Protein AF-A0A2R6C196-F1 (afdb_monomer_lite)

InterPro domains:
  IPR016193 Cytidine deaminase-like [SSF53927] (17-78)

Secondary structure (DSSP, 8-state):
----PPPPSEEEEEEEEEETTEEEEEEEEEE--EEEEEEEEEEETTEEEEEEEEEEEE-SS-HHHHHHHHHHHTTS--

pLDDT: mean 90.18, std 12.13, range [38.25, 98.0]

Sequence (78 aa):
MLFNVPEPTAALGAIEFRIDGGTTRKVDYVAVEEPLEVRVVHFDSGRLVTSKVAVTMRTPGDDFELAVGFLHSEGVIR

Structure (mmCIF, N/CA/C/O backbone):
data_AF-A0A2R6C196-F1
#
_entry.id   AF-A0A2R6C196-F1
#
loop_
_atom_site.group_PDB
_atom_site.id
_atom_site.type_symbol
_atom_site.label_atom_id
_atom_site.label_alt_id
_atom_site.label_comp_id
_atom_site.label_asym_id
_atom_site.label_entity_id
_atom_site.label_seq_id
_atom_site.pdbx_PDB_ins_code
_atom_site.Cartn_x
_atom_site.Cartn_y
_atom_site.Cartn_z
_atom_site.occupancy
_atom_site.B_iso_or_equiv
_atom_site.auth_seq_id
_atom_site.auth_comp_id
_atom_site.auth_asym_id
_atom_site.auth_atom_id
_atom_site.pdbx_PDB_model_num
ATOM 1 N N . MET A 1 1 ? -1.392 27.623 -0.720 1.00 38.25 1 MET A N 1
ATOM 2 C CA . MET A 1 1 ? -1.890 26.494 -1.528 1.00 38.25 1 MET A CA 1
ATOM 3 C C . MET A 1 1 ? -0.669 25.859 -2.160 1.00 38.25 1 MET A C 1
ATOM 5 O O . MET A 1 1 ? -0.121 26.426 -3.093 1.00 38.25 1 MET A O 1
ATOM 9 N N . LEU A 1 2 ? -0.137 24.805 -1.541 1.00 44.91 2 LEU A N 1
ATOM 10 C CA . LEU A 1 2 ? 0.980 24.061 -2.116 1.00 44.91 2 LEU A CA 1
ATOM 11 C C . LEU A 1 2 ? 0.398 23.225 -3.254 1.00 44.91 2 LEU A C 1
ATOM 13 O O . LEU A 1 2 ? -0.541 22.464 -3.033 1.00 44.91 2 LEU A O 1
ATOM 17 N N . PHE A 1 3 ? 0.887 23.441 -4.470 1.00 48.78 3 PHE A N 1
ATOM 18 C CA . PHE A 1 3 ? 0.563 22.589 -5.603 1.00 48.78 3 PHE A CA 1
ATOM 19 C C . PHE A 1 3 ? 1.067 21.183 -5.270 1.00 48.78 3 PHE A C 1
ATOM 21 O O . PHE A 1 3 ? 2.267 20.995 -5.079 1.00 48.78 3 PHE A O 1
ATOM 28 N N . ASN A 1 4 ? 0.152 20.223 -5.145 1.00 51.62 4 ASN A N 1
ATOM 29 C CA . ASN A 1 4 ? 0.506 18.814 -5.083 1.00 51.62 4 ASN A CA 1
ATOM 30 C C . ASN A 1 4 ? 1.097 18.452 -6.449 1.00 51.62 4 ASN A C 1
ATOM 32 O O . ASN A 1 4 ? 0.360 18.344 -7.429 1.00 51.62 4 ASN A O 1
ATOM 36 N N . VAL A 1 5 ? 2.424 18.388 -6.548 1.00 58.59 5 VAL A N 1
ATOM 37 C CA . VAL A 1 5 ? 3.077 17.878 -7.754 1.00 58.59 5 VAL A CA 1
ATOM 38 C C . VAL A 1 5 ? 2.782 16.377 -7.784 1.00 58.59 5 VAL A C 1
ATOM 40 O O . VAL A 1 5 ? 3.099 15.712 -6.800 1.00 58.59 5 VAL A O 1
ATOM 43 N N . PRO A 1 6 ? 2.141 15.842 -8.837 1.00 67.12 6 PRO A N 1
ATOM 44 C CA . PRO A 1 6 ? 1.857 14.415 -8.911 1.00 67.12 6 PRO A CA 1
ATOM 45 C C . PRO A 1 6 ? 3.167 13.626 -8.885 1.00 67.12 6 PRO A C 1
ATOM 47 O O . PRO A 1 6 ? 4.124 13.977 -9.581 1.00 67.12 6 PRO A O 1
ATOM 50 N N . GLU A 1 7 ? 3.209 12.576 -8.067 1.00 78.06 7 GLU A N 1
ATOM 51 C CA . GLU A 1 7 ? 4.363 11.686 -7.997 1.00 78.06 7 GLU A CA 1
ATOM 52 C C . GLU A 1 7 ? 4.539 10.925 -9.325 1.00 78.06 7 GLU A C 1
ATOM 54 O O . GLU A 1 7 ? 3.555 10.618 -10.008 1.00 78.06 7 GLU A O 1
ATOM 59 N N . PRO A 1 8 ? 5.785 10.655 -9.750 1.00 82.25 8 PRO A N 1
ATOM 60 C CA . PRO A 1 8 ? 6.045 9.991 -11.018 1.00 82.25 8 PRO A CA 1
ATOM 61 C C . PRO A 1 8 ? 5.542 8.543 -10.990 1.00 82.25 8 PRO A C 1
ATOM 63 O O . PRO A 1 8 ? 6.003 7.727 -10.200 1.00 82.25 8 PRO A O 1
ATOM 66 N N . THR A 1 9 ? 4.642 8.198 -11.910 1.00 87.19 9 THR A N 1
ATOM 67 C CA . THR A 1 9 ? 4.099 6.834 -12.047 1.00 87.19 9 THR A CA 1
ATOM 68 C C . THR A 1 9 ? 4.971 5.916 -12.904 1.00 87.19 9 THR A C 1
ATOM 70 O O . THR A 1 9 ? 4.800 4.698 -12.888 1.00 87.19 9 THR A O 1
ATOM 73 N N . ALA A 1 10 ? 5.926 6.481 -13.647 1.00 88.44 10 ALA A N 1
ATOM 74 C CA . ALA A 1 10 ? 6.886 5.750 -14.461 1.00 88.44 10 ALA A CA 1
ATOM 75 C C . ALA A 1 10 ? 8.257 6.445 -14.467 1.00 88.44 10 ALA A C 1
ATOM 77 O O . ALA A 1 10 ? 8.351 7.672 -14.429 1.00 88.44 10 ALA A O 1
ATOM 78 N N . ALA A 1 11 ? 9.321 5.651 -14.560 1.00 87.06 11 ALA A N 1
ATOM 79 C CA . ALA A 1 11 ? 10.707 6.094 -14.618 1.00 87.06 11 ALA A CA 1
ATOM 80 C C . ALA A 1 11 ? 11.394 5.569 -15.886 1.00 87.06 11 ALA A C 1
ATOM 82 O O . ALA A 1 11 ? 11.053 4.506 -16.404 1.00 87.06 11 ALA A O 1
ATOM 83 N N . LEU A 1 12 ? 12.383 6.312 -16.392 1.00 87.06 12 LEU A N 1
ATOM 84 C CA . LEU A 1 12 ? 13.205 5.856 -17.514 1.00 87.06 12 LEU A CA 1
ATOM 85 C C . LEU A 1 12 ? 14.122 4.715 -17.057 1.00 87.06 12 LEU A C 1
ATOM 87 O O . LEU A 1 12 ? 15.045 4.921 -16.269 1.00 87.06 12 LEU A O 1
ATOM 91 N N . GLY A 1 13 ? 13.880 3.523 -17.589 1.00 85.25 13 GLY A N 1
ATOM 92 C CA . GLY A 1 13 ? 14.731 2.352 -17.454 1.00 85.25 13 GLY A CA 1
ATOM 93 C C . GLY A 1 13 ? 15.599 2.154 -18.693 1.00 85.25 13 GLY A C 1
ATOM 94 O O . GLY A 1 13 ? 15.204 2.457 -19.818 1.00 85.25 13 GLY A O 1
ATOM 95 N N . ALA A 1 14 ? 16.802 1.619 -18.504 1.00 86.81 14 ALA A N 1
ATOM 96 C CA . ALA A 1 14 ? 17.605 1.118 -19.610 1.00 86.81 14 ALA A CA 1
ATOM 97 C C . ALA A 1 14 ? 17.487 -0.403 -19.672 1.00 86.81 14 ALA A C 1
ATOM 99 O O . ALA A 1 14 ? 17.846 -1.087 -18.717 1.00 86.81 14 ALA A O 1
ATOM 100 N N . ILE A 1 15 ? 17.028 -0.915 -20.807 1.00 88.62 15 ILE A N 1
ATOM 101 C CA . ILE A 1 15 ? 16.900 -2.345 -21.069 1.00 88.62 15 ILE A CA 1
ATOM 102 C C . ILE A 1 15 ? 18.048 -2.764 -21.992 1.00 88.62 15 ILE A C 1
ATOM 104 O O . ILE A 1 15 ? 18.314 -2.118 -23.012 1.00 88.62 15 ILE A O 1
ATOM 108 N N . GLU A 1 16 ? 18.745 -3.837 -21.623 1.00 90.94 16 GLU A N 1
ATOM 109 C CA . GLU A 1 16 ? 19.761 -4.489 -22.449 1.00 90.94 16 GLU A CA 1
ATOM 110 C C . GLU A 1 16 ? 19.162 -5.746 -23.091 1.00 90.94 16 GLU A C 1
ATOM 112 O O . GLU A 1 16 ? 18.713 -6.658 -22.400 1.00 90.94 16 GLU A O 1
ATOM 117 N N . PHE A 1 17 ? 19.168 -5.800 -24.420 1.00 89.19 17 PHE A N 1
ATOM 118 C CA . PHE A 1 17 ? 18.767 -6.963 -25.204 1.00 89.19 17 PHE A CA 1
ATOM 119 C C . PHE A 1 17 ? 20.018 -7.687 -25.694 1.00 89.19 17 PHE A C 1
ATOM 121 O O . PHE A 1 17 ?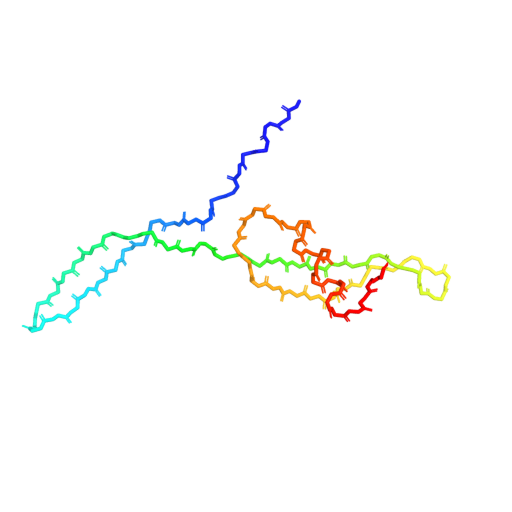 20.914 -7.055 -26.256 1.00 89.19 17 PHE A O 1
ATOM 128 N N . ARG A 1 18 ? 20.065 -9.013 -25.539 1.00 91.19 18 ARG A N 1
ATOM 129 C CA . ARG A 1 18 ? 21.104 -9.863 -26.134 1.00 91.19 18 ARG A CA 1
ATOM 130 C C . ARG A 1 18 ? 20.475 -10.777 -27.182 1.00 91.19 18 ARG A C 1
ATOM 132 O O . ARG A 1 18 ? 19.628 -11.593 -26.835 1.00 91.19 18 ARG A O 1
ATOM 139 N N . ILE A 1 19 ? 20.880 -10.628 -28.442 1.00 89.25 19 ILE A N 1
ATOM 140 C CA . ILE A 1 19 ? 20.370 -11.398 -29.590 1.00 89.25 19 ILE A CA 1
ATOM 141 C C . ILE A 1 19 ? 21.558 -11.747 -30.496 1.00 89.25 19 ILE A C 1
ATOM 143 O O . ILE A 1 19 ? 22.379 -10.879 -30.779 1.00 89.25 19 ILE A O 1
ATOM 147 N N . ASP A 1 20 ? 21.676 -13.013 -30.908 1.00 85.31 20 ASP A N 1
ATOM 148 C CA . ASP A 1 20 ? 22.688 -13.520 -31.855 1.00 85.31 20 ASP A CA 1
ATOM 149 C C . ASP A 1 20 ? 24.141 -13.081 -31.571 1.00 85.31 20 ASP A C 1
ATOM 151 O O . ASP A 1 20 ? 24.914 -12.761 -32.470 1.00 85.31 20 ASP A O 1
ATOM 155 N N . GLY A 1 21 ? 24.529 -13.042 -30.292 1.00 86.81 21 GLY A N 1
ATOM 156 C CA . GLY A 1 21 ? 25.875 -12.639 -29.861 1.00 86.81 21 GLY A CA 1
ATOM 157 C C . GLY A 1 21 ? 26.120 -11.124 -29.816 1.00 86.81 21 GLY A C 1
ATOM 158 O O . GLY A 1 21 ? 27.177 -10.700 -29.353 1.00 86.81 21 GLY A O 1
ATOM 159 N N . GLY A 1 22 ? 25.147 -10.307 -30.229 1.00 88.69 22 GLY A N 1
ATOM 160 C CA . GLY A 1 22 ? 25.151 -8.855 -30.077 1.00 88.69 22 GLY A CA 1
ATOM 161 C C . GLY A 1 22 ? 24.385 -8.392 -28.835 1.00 88.69 22 GLY A C 1
ATOM 162 O O . GLY A 1 22 ? 23.378 -8.983 -28.444 1.00 88.69 22 GLY A O 1
ATOM 163 N N . THR A 1 23 ? 24.848 -7.298 -28.229 1.00 92.50 23 THR A N 1
ATOM 164 C CA . THR A 1 23 ? 24.138 -6.575 -27.165 1.00 92.50 23 THR A CA 1
ATOM 165 C C . THR A 1 23 ? 23.619 -5.246 -27.726 1.00 92.50 23 THR A C 1
ATOM 167 O O . THR A 1 23 ? 24.391 -4.471 -28.287 1.00 92.50 23 THR A O 1
ATOM 170 N N . THR A 1 24 ? 22.329 -4.953 -27.542 1.00 92.25 24 THR A N 1
ATOM 171 C CA . THR A 1 24 ? 21.703 -3.658 -27.868 1.00 92.25 24 THR A CA 1
ATOM 172 C C . THR A 1 24 ? 21.078 -3.047 -26.620 1.00 92.25 24 THR A C 1
ATOM 174 O O . THR A 1 24 ? 20.422 -3.742 -25.850 1.00 92.25 24 THR A O 1
ATOM 177 N N . ARG A 1 25 ? 21.233 -1.734 -26.428 1.00 90.62 25 ARG A N 1
ATOM 178 C CA . ARG A 1 25 ? 20.622 -0.992 -25.318 1.00 90.62 25 ARG A CA 1
ATOM 179 C C . ARG A 1 25 ? 19.503 -0.092 -25.833 1.00 90.62 25 ARG A C 1
ATOM 181 O O . ARG A 1 25 ? 19.712 0.657 -26.784 1.00 90.62 25 ARG A O 1
ATOM 188 N N . LYS A 1 26 ? 18.342 -0.127 -25.178 1.00 92.69 26 LYS A N 1
ATOM 189 C CA . LYS A 1 26 ? 17.205 0.767 -25.448 1.00 92.69 26 LYS A CA 1
ATOM 190 C C . LYS A 1 26 ? 16.728 1.390 -24.139 1.00 92.69 26 LYS A C 1
ATOM 192 O O . LYS A 1 26 ? 16.770 0.743 -23.096 1.00 92.69 26 LYS A O 1
ATOM 197 N N . VAL A 1 27 ? 16.283 2.638 -24.197 1.00 94.00 27 VAL A N 1
ATOM 198 C CA . VAL A 1 27 ? 15.580 3.280 -23.082 1.00 94.00 27 VAL A CA 1
ATOM 199 C C . VAL A 1 27 ? 14.087 3.006 -23.224 1.00 94.00 27 VAL A C 1
ATOM 201 O O . VAL A 1 27 ? 13.552 3.101 -24.330 1.00 94.00 27 VAL A O 1
ATOM 204 N N . ASP A 1 28 ? 13.437 2.665 -22.118 1.00 92.12 28 ASP A N 1
ATOM 205 C CA . ASP A 1 28 ? 11.991 2.484 -22.044 1.00 92.12 28 ASP A CA 1
ATOM 206 C C . ASP A 1 28 ? 11.441 3.050 -20.732 1.00 92.12 28 ASP A C 1
ATOM 208 O O . ASP A 1 28 ? 12.192 3.272 -19.781 1.00 92.12 28 ASP A O 1
ATOM 212 N N . TYR A 1 29 ? 10.138 3.291 -20.675 1.00 93.44 29 TYR A N 1
ATOM 213 C CA . TYR A 1 29 ? 9.472 3.673 -19.435 1.00 93.44 29 TYR A CA 1
ATOM 214 C C . TYR A 1 29 ? 9.062 2.423 -18.661 1.00 93.44 29 TYR A C 1
ATOM 216 O O . TYR A 1 29 ? 8.463 1.502 -19.210 1.00 93.44 29 TYR A O 1
ATOM 224 N N . VAL A 1 30 ? 9.371 2.407 -17.370 1.00 92.12 30 VAL A N 1
ATOM 225 C CA . VAL A 1 30 ? 9.005 1.337 -16.442 1.00 92.12 30 VAL A CA 1
ATOM 226 C C . VAL A 1 30 ? 8.126 1.935 -15.358 1.00 92.12 30 VAL A C 1
ATOM 228 O O . VAL A 1 30 ? 8.426 3.022 -14.868 1.00 92.12 30 VAL A O 1
ATOM 231 N N . ALA A 1 31 ? 7.043 1.249 -14.994 1.00 93.62 31 ALA A N 1
ATOM 232 C CA . ALA A 1 31 ? 6.192 1.681 -13.892 1.00 93.62 31 ALA A CA 1
ATOM 233 C C . ALA A 1 31 ? 7.013 1.810 -12.601 1.00 93.62 31 ALA A C 1
ATOM 235 O O . ALA A 1 31 ? 7.844 0.955 -12.290 1.00 93.62 31 ALA A O 1
ATOM 236 N N . VAL A 1 32 ? 6.785 2.896 -11.869 1.00 93.75 32 VAL A N 1
ATOM 237 C CA . VAL A 1 32 ? 7.325 3.073 -10.522 1.00 93.75 32 VAL A CA 1
ATOM 238 C C . VAL A 1 32 ? 6.447 2.284 -9.560 1.00 93.75 32 VAL A C 1
ATOM 240 O O . VAL A 1 32 ? 5.220 2.309 -9.671 1.00 93.75 32 VAL A O 1
ATOM 243 N N . GLU A 1 33 ? 7.083 1.608 -8.607 1.00 95.25 33 GLU A N 1
ATOM 244 C CA . GLU A 1 33 ? 6.411 1.018 -7.458 1.00 95.25 33 GLU A CA 1
ATOM 245 C C . GLU A 1 33 ? 7.038 1.528 -6.166 1.00 95.25 33 GLU A C 1
ATOM 247 O O . GLU A 1 33 ? 8.261 1.545 -6.017 1.00 95.25 33 GLU A O 1
ATOM 252 N N . GLU A 1 34 ? 6.191 1.893 -5.212 1.00 95.12 34 GLU A N 1
ATOM 253 C CA . GLU A 1 34 ? 6.594 2.344 -3.889 1.00 95.12 34 GLU A CA 1
ATOM 254 C C . GLU A 1 34 ? 5.755 1.652 -2.809 1.00 95.12 34 GLU A C 1
ATOM 256 O O . GLU A 1 34 ? 4.589 1.310 -3.045 1.00 95.12 34 GLU A O 1
ATOM 261 N N . PRO A 1 35 ? 6.329 1.411 -1.619 1.00 96.31 35 PRO A N 1
ATOM 262 C CA . PRO A 1 35 ? 5.594 0.814 -0.520 1.00 96.31 35 PRO A CA 1
ATOM 263 C C . PRO A 1 35 ? 4.599 1.815 0.085 1.00 96.31 35 PRO A C 1
ATOM 265 O O . PRO A 1 35 ? 4.976 2.908 0.502 1.00 96.31 35 PRO A O 1
ATOM 268 N N . LEU A 1 36 ? 3.345 1.393 0.230 1.00 95.88 36 LEU A N 1
ATOM 269 C CA . LEU A 1 36 ? 2.308 2.080 0.995 1.00 95.88 36 LEU A CA 1
ATOM 270 C C . LEU A 1 36 ? 1.955 1.261 2.240 1.00 95.88 36 LEU A C 1
ATOM 272 O O . LEU A 1 36 ? 1.553 0.101 2.137 1.00 95.88 36 LEU A O 1
ATOM 276 N N . GLU A 1 37 ? 2.075 1.867 3.424 1.00 97.69 37 GLU A N 1
ATOM 277 C CA . GLU A 1 37 ? 1.623 1.271 4.686 1.00 97.69 37 GLU A CA 1
ATOM 278 C C . GLU A 1 37 ? 0.232 1.795 5.057 1.00 97.69 37 GLU A C 1
ATOM 280 O O . GLU A 1 37 ? 0.051 2.981 5.336 1.00 97.69 37 GLU A O 1
ATOM 285 N N . VAL A 1 38 ? -0.745 0.891 5.128 1.00 97.06 38 VAL A N 1
ATOM 286 C CA . VAL A 1 38 ? -2.109 1.212 5.556 1.00 97.06 38 VAL A CA 1
ATOM 287 C C . VAL A 1 38 ? -2.224 0.991 7.061 1.00 97.06 38 VAL A C 1
ATOM 289 O O . VAL A 1 38 ? -1.991 -0.107 7.579 1.00 97.06 38 VAL A O 1
ATOM 292 N N . ARG A 1 39 ? -2.609 2.048 7.779 1.00 96.88 39 ARG A N 1
ATOM 293 C CA . ARG A 1 39 ? -2.855 2.026 9.223 1.00 96.88 39 ARG A CA 1
ATOM 294 C C . ARG A 1 39 ? -4.277 2.459 9.523 1.00 96.88 39 ARG A C 1
ATOM 296 O O . ARG A 1 39 ? -4.799 3.362 8.878 1.00 96.88 39 ARG A O 1
ATOM 303 N N . VAL A 1 40 ? -4.869 1.861 10.548 1.00 95.88 40 VAL A N 1
ATOM 304 C CA . VAL A 1 40 ? -6.216 2.201 11.012 1.00 95.88 40 VAL A CA 1
ATOM 305 C C . VAL A 1 40 ? -6.154 2.636 12.465 1.00 95.88 40 VAL A C 1
ATOM 307 O O . VAL A 1 40 ? -5.524 1.984 13.297 1.00 95.88 40 VAL A O 1
ATOM 310 N N . VAL A 1 41 ? -6.822 3.745 12.764 1.00 96.69 41 VAL A N 1
ATOM 311 C CA . VAL A 1 41 ? -7.053 4.212 14.129 1.00 96.69 41 VAL A CA 1
ATOM 312 C C . VAL A 1 41 ? -8.429 3.721 14.561 1.00 96.69 41 VAL A C 1
ATOM 314 O O . VAL A 1 41 ? -9.425 4.037 13.915 1.00 96.69 41 VAL A O 1
ATOM 317 N N . HIS A 1 42 ? -8.495 2.947 15.640 1.00 94.81 42 HIS A N 1
ATOM 318 C CA . HIS A 1 42 ? -9.749 2.414 16.171 1.00 94.81 42 HIS A CA 1
ATOM 319 C C . HIS A 1 42 ? -9.731 2.380 17.700 1.00 94.81 42 HIS A C 1
ATOM 321 O O . HIS A 1 42 ? -8.692 2.568 18.330 1.00 94.81 42 HIS A O 1
ATOM 327 N N . PHE A 1 43 ? -10.892 2.150 18.311 1.00 97.19 43 PHE A N 1
ATOM 328 C CA . PHE A 1 43 ? -10.962 1.886 19.743 1.00 97.19 43 PHE A CA 1
ATOM 329 C C . PHE A 1 43 ? -10.710 0.404 20.026 1.00 97.19 43 PHE A C 1
ATOM 331 O O . PHE A 1 43 ? -11.274 -0.467 19.366 1.00 97.19 43 PHE A O 1
ATOM 338 N N . ASP A 1 44 ? -9.887 0.135 21.030 1.00 95.31 44 ASP A N 1
ATOM 339 C CA . ASP A 1 44 ? -9.699 -1.176 21.642 1.00 95.31 44 ASP A CA 1
ATOM 340 C C . ASP A 1 44 ? -9.692 -0.995 23.163 1.00 95.31 44 ASP A C 1
ATOM 342 O O . ASP A 1 44 ? -8.964 -0.159 23.702 1.00 95.31 44 ASP A O 1
ATOM 346 N N . SER A 1 45 ? -10.559 -1.734 23.859 1.00 95.69 45 SER A N 1
ATOM 347 C CA . SER A 1 45 ? -10.664 -1.703 25.325 1.00 95.69 45 SER A CA 1
ATOM 348 C C . SER A 1 45 ? -10.792 -0.282 25.912 1.00 95.69 45 SER A C 1
ATOM 350 O O . SER A 1 45 ? -10.220 0.042 26.951 1.00 95.69 45 SER A O 1
ATOM 352 N N . GLY A 1 46 ? -11.527 0.595 25.218 1.00 96.19 46 GLY A N 1
ATOM 353 C CA . GLY A 1 46 ? -11.743 1.991 25.618 1.00 96.19 46 GLY A CA 1
ATOM 354 C C . GLY A 1 46 ? -10.576 2.948 25.334 1.00 96.19 46 GLY A C 1
ATOM 355 O O . GLY A 1 46 ? -10.662 4.120 25.694 1.00 96.19 46 GLY A O 1
ATOM 356 N N . ARG A 1 47 ? -9.499 2.499 24.677 1.00 97.19 47 ARG A N 1
ATOM 357 C CA . ARG A 1 47 ? -8.383 3.353 24.237 1.00 97.19 47 ARG A CA 1
ATOM 358 C C . ARG A 1 47 ? -8.345 3.467 22.725 1.00 97.19 47 ARG A C 1
ATOM 360 O O . ARG A 1 47 ? -8.668 2.525 22.014 1.00 97.19 47 ARG A O 1
ATOM 367 N N . LEU A 1 48 ? -7.906 4.625 22.249 1.00 97.62 48 LEU A N 1
ATOM 368 C CA . LEU A 1 48 ? -7.585 4.826 20.845 1.00 97.62 48 LEU A CA 1
ATOM 369 C C . LEU A 1 48 ? -6.250 4.133 20.540 1.00 97.62 48 LEU A C 1
ATOM 371 O O . LEU A 1 48 ? -5.245 4.411 21.198 1.00 97.62 48 LEU A O 1
ATOM 375 N N . VAL A 1 49 ? -6.249 3.232 19.564 1.00 97.62 49 VAL A N 1
ATOM 376 C CA . VAL A 1 49 ? -5.090 2.441 19.145 1.00 97.62 49 VAL A CA 1
ATOM 377 C C . VAL A 1 49 ? -4.901 2.601 17.641 1.00 97.62 49 VAL A C 1
ATOM 379 O O . VAL A 1 49 ? -5.868 2.647 16.883 1.00 97.62 49 VAL A O 1
ATOM 382 N N . THR A 1 50 ? -3.644 2.687 17.210 1.00 97.75 50 THR A N 1
ATOM 383 C CA . THR A 1 50 ? -3.271 2.675 15.792 1.00 97.75 50 THR A CA 1
ATOM 384 C C . THR A 1 50 ? -2.698 1.311 15.440 1.00 97.75 50 THR A C 1
ATOM 386 O O . THR A 1 50 ? -1.635 0.940 15.941 1.00 97.75 50 THR A O 1
ATOM 389 N N . SER A 1 51 ? -3.368 0.599 14.541 1.00 95.62 51 SER A N 1
ATOM 390 C CA . SER A 1 51 ? -2.988 -0.740 14.090 1.00 95.62 51 SER A CA 1
ATOM 391 C C . SER A 1 51 ? -2.453 -0.694 12.663 1.00 95.62 51 SER A C 1
ATOM 393 O O . SER A 1 51 ? -3.008 -0.010 11.801 1.00 95.62 51 SER A O 1
ATOM 395 N N . LYS A 1 52 ? -1.359 -1.417 12.405 1.00 96.88 52 LYS A N 1
ATOM 396 C CA . LYS A 1 52 ? -0.850 -1.639 11.046 1.00 96.88 52 LYS A CA 1
ATOM 397 C C . LYS A 1 52 ? -1.668 -2.751 10.404 1.00 96.88 52 LYS A C 1
ATOM 399 O O . LYS A 1 52 ? -1.727 -3.840 10.966 1.00 96.88 52 LYS A O 1
ATOM 404 N N . VAL A 1 53 ? -2.287 -2.473 9.260 1.00 96.38 53 VAL A N 1
ATOM 405 C CA . VAL A 1 53 ? -3.151 -3.440 8.568 1.00 96.38 53 VAL A CA 1
ATOM 406 C C . VAL A 1 53 ? -2.377 -4.157 7.472 1.00 96.38 53 VAL A C 1
ATOM 408 O O . VAL A 1 53 ? -2.405 -5.381 7.407 1.00 96.38 53 VAL A O 1
ATOM 411 N N . ALA A 1 54 ? -1.654 -3.408 6.638 1.00 96.75 54 ALA A N 1
ATOM 412 C CA . ALA A 1 54 ? -0.909 -3.967 5.519 1.00 96.75 54 ALA A CA 1
ATOM 413 C C . ALA A 1 54 ? 0.227 -3.043 5.067 1.00 96.75 54 ALA A C 1
ATOM 415 O O . ALA A 1 54 ? 0.214 -1.838 5.328 1.00 96.75 54 ALA A O 1
ATOM 416 N N . VAL A 1 55 ? 1.181 -3.627 4.344 1.00 97.06 55 VAL A N 1
ATOM 417 C CA . VAL A 1 55 ? 2.123 -2.914 3.477 1.00 97.06 55 VAL A 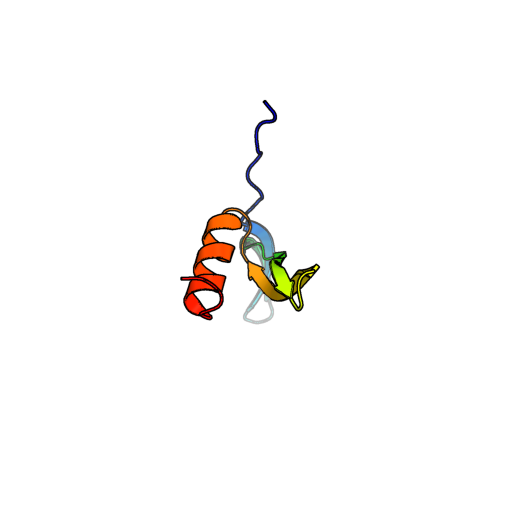CA 1
ATOM 418 C C . VAL A 1 55 ? 1.956 -3.500 2.081 1.00 97.06 55 VAL A C 1
ATOM 420 O O . VAL A 1 55 ? 2.045 -4.717 1.928 1.00 97.06 55 VAL A O 1
ATOM 423 N N . THR A 1 56 ? 1.707 -2.658 1.081 1.00 95.19 56 THR A N 1
ATOM 424 C CA . THR A 1 56 ? 1.571 -3.078 -0.322 1.00 95.19 56 THR A CA 1
ATOM 425 C C . THR A 1 56 ? 2.481 -2.258 -1.220 1.00 95.19 56 THR A C 1
ATOM 427 O O . THR A 1 56 ? 2.742 -1.093 -0.931 1.00 95.19 56 THR A O 1
ATOM 430 N N . MET A 1 57 ? 2.945 -2.849 -2.318 1.00 96.94 57 MET A N 1
ATOM 431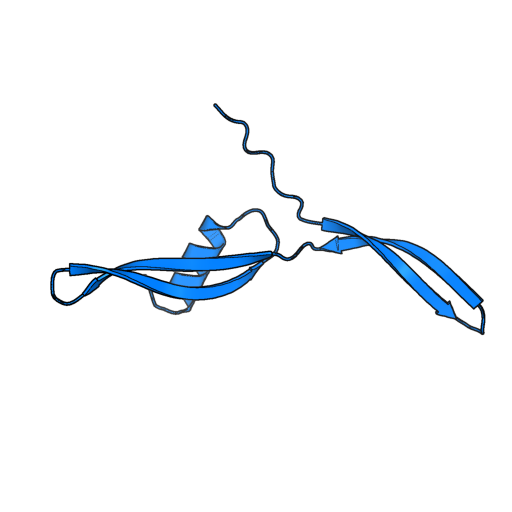 C CA . MET A 1 57 ? 3.535 -2.081 -3.413 1.00 96.94 57 MET A CA 1
ATOM 432 C C . MET A 1 57 ? 2.404 -1.430 -4.206 1.00 96.94 57 MET A C 1
ATOM 434 O O . MET A 1 57 ? 1.363 -2.056 -4.430 1.00 96.94 57 MET A O 1
ATOM 438 N N . ARG A 1 58 ? 2.588 -0.174 -4.604 1.00 95.81 58 ARG A N 1
ATOM 439 C CA . ARG A 1 58 ? 1.660 0.537 -5.484 1.00 95.81 58 ARG A CA 1
ATOM 440 C C . ARG A 1 58 ? 2.416 1.417 -6.465 1.00 95.81 58 ARG A C 1
ATOM 442 O O . ARG A 1 58 ? 3.513 1.878 -6.167 1.00 95.81 58 ARG A O 1
ATOM 449 N N . THR A 1 59 ? 1.795 1.722 -7.593 1.00 95.00 59 THR A N 1
ATOM 450 C CA . THR A 1 59 ? 2.211 2.877 -8.389 1.00 95.00 59 THR A CA 1
ATOM 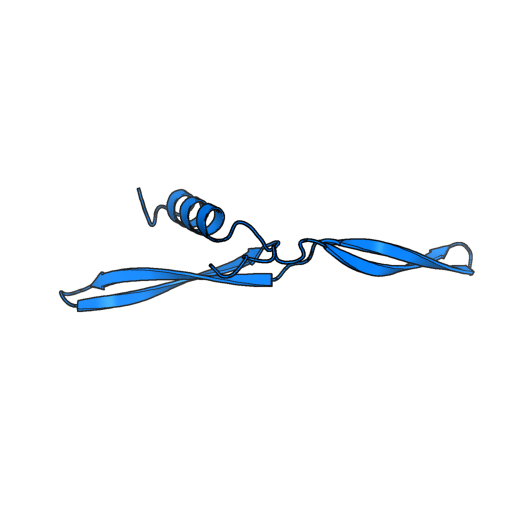451 C C . THR A 1 59 ? 1.713 4.159 -7.709 1.00 95.00 59 THR A C 1
ATOM 453 O O . THR A 1 59 ? 0.535 4.201 -7.343 1.00 95.00 59 THR A O 1
ATOM 456 N N . PRO A 1 60 ? 2.567 5.180 -7.502 1.00 91.69 60 PRO A N 1
ATOM 457 C CA . PRO A 1 60 ? 2.169 6.419 -6.839 1.00 91.69 60 PRO A CA 1
ATOM 458 C C . PRO A 1 60 ? 1.004 7.174 -7.496 1.00 91.69 60 PRO A C 1
ATOM 460 O O . PRO A 1 60 ? 0.778 7.047 -8.696 1.00 91.69 60 PRO A O 1
ATOM 463 N N . GLY A 1 61 ? 0.272 7.974 -6.714 1.00 90.50 61 GLY A N 1
ATOM 464 C CA . GL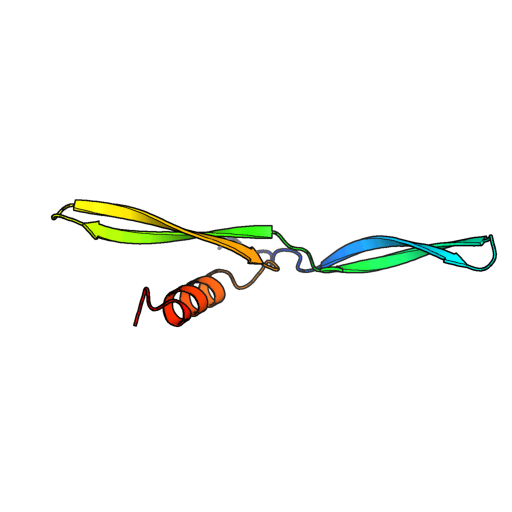Y A 1 61 ? -0.866 8.782 -7.178 1.00 90.50 61 GLY A CA 1
ATOM 465 C C . GLY A 1 61 ? -2.091 8.686 -6.267 1.00 90.50 61 GLY A C 1
ATOM 466 O O . GLY A 1 61 ? -2.332 9.578 -5.457 1.00 90.50 61 GLY A O 1
ATOM 467 N N . ASP A 1 62 ? -2.827 7.578 -6.359 1.00 92.19 62 ASP A N 1
ATOM 468 C CA . ASP A 1 62 ? -4.177 7.431 -5.786 1.00 92.19 62 ASP A CA 1
ATOM 469 C C . ASP A 1 62 ? -4.179 6.665 -4.443 1.00 92.19 62 ASP A C 1
ATOM 471 O O . ASP A 1 62 ? -4.830 5.632 -4.282 1.00 92.19 62 ASP A O 1
ATOM 475 N N . ASP A 1 63 ? -3.393 7.136 -3.463 1.00 94.06 63 ASP A N 1
ATOM 476 C CA . ASP A 1 63 ? -3.226 6.469 -2.152 1.00 94.06 63 ASP A CA 1
ATOM 477 C C . ASP A 1 63 ? -4.525 6.275 -1.389 1.00 94.06 63 ASP A C 1
ATOM 479 O O . ASP A 1 63 ? -4.749 5.240 -0.760 1.00 94.06 63 ASP A O 1
ATOM 483 N N . PHE A 1 64 ? -5.344 7.323 -1.373 1.00 94.31 64 PHE A N 1
ATOM 484 C CA . PHE A 1 64 ? -6.516 7.374 -0.522 1.00 94.31 64 PHE A CA 1
ATOM 485 C C . PHE A 1 64 ? -7.581 6.406 -1.032 1.00 94.31 64 PHE A C 1
ATOM 487 O O . PHE A 1 64 ? -8.082 5.572 -0.279 1.00 94.31 64 PHE A O 1
ATOM 494 N N . GLU A 1 65 ? -7.868 6.467 -2.328 1.00 96.31 65 GLU A N 1
ATOM 495 C CA . GLU A 1 65 ? -8.779 5.577 -3.033 1.00 96.31 65 GLU A CA 1
ATOM 496 C C . GLU A 1 65 ? -8.317 4.120 -2.919 1.00 96.31 65 GLU A C 1
ATOM 498 O O . GLU A 1 65 ? -9.129 3.245 -2.602 1.00 96.31 65 GLU A O 1
ATOM 503 N N . LEU A 1 66 ? -7.013 3.864 -3.095 1.00 95.81 66 LEU A N 1
ATOM 504 C CA . LEU A 1 66 ? -6.429 2.536 -2.911 1.00 95.81 66 LEU A CA 1
ATOM 505 C C . LEU A 1 66 ? -6.609 2.033 -1.475 1.00 95.81 66 LEU A C 1
ATOM 507 O O . LEU A 1 66 ? -7.052 0.903 -1.282 1.00 95.81 66 LEU A O 1
ATOM 511 N N . ALA A 1 67 ? -6.305 2.850 -0.463 1.00 96.69 67 ALA A N 1
ATOM 512 C CA . ALA A 1 67 ? -6.432 2.460 0.940 1.00 96.69 67 ALA A CA 1
ATOM 513 C C . ALA A 1 67 ? -7.891 2.168 1.325 1.00 96.69 67 ALA A C 1
ATOM 515 O O . ALA A 1 67 ? -8.160 1.166 1.988 1.00 96.69 67 ALA A O 1
ATOM 516 N N . VAL A 1 68 ? -8.843 2.997 0.884 1.00 96.81 68 VAL A N 1
ATOM 517 C CA . VAL A 1 68 ? -10.280 2.776 1.125 1.00 96.81 68 VAL A CA 1
ATOM 518 C C . VAL A 1 68 ? -10.752 1.493 0.441 1.00 96.81 68 VAL A C 1
ATOM 520 O O . VAL A 1 68 ? -11.384 0.655 1.086 1.00 96.81 68 VAL A O 1
ATOM 523 N N . GLY A 1 69 ? -10.414 1.309 -0.839 1.00 97.19 69 GLY A N 1
ATOM 524 C CA . GLY A 1 69 ? -10.768 0.111 -1.599 1.00 97.19 69 GLY A CA 1
ATOM 525 C C . GLY A 1 69 ? -10.181 -1.161 -0.988 1.00 97.19 69 GLY A C 1
ATOM 526 O O . GLY A 1 69 ? -10.905 -2.139 -0.804 1.00 97.19 69 GLY A O 1
ATOM 527 N N . PHE A 1 70 ? -8.905 -1.118 -0.594 1.00 97.25 70 PHE A N 1
ATOM 528 C CA . PHE A 1 70 ? -8.214 -2.209 0.090 1.00 97.25 70 PHE A CA 1
ATOM 529 C C . PHE A 1 70 ? -8.922 -2.580 1.398 1.00 97.25 70 PHE A C 1
ATOM 531 O O . PHE A 1 70 ? -9.345 -3.724 1.567 1.00 97.25 70 PHE A O 1
ATOM 538 N N . LEU A 1 71 ? -9.139 -1.611 2.296 1.00 97.38 71 LEU A N 1
ATOM 539 C CA . LEU A 1 71 ? -9.788 -1.851 3.590 1.00 97.38 71 LEU A CA 1
ATOM 540 C C . LEU A 1 71 ? -11.220 -2.379 3.442 1.00 97.38 71 LEU A C 1
ATOM 542 O O . LEU A 1 71 ? -11.645 -3.214 4.241 1.00 97.38 71 LEU A O 1
ATOM 546 N N . HIS A 1 72 ? -11.961 -1.909 2.436 1.00 98.00 72 HIS A N 1
ATOM 547 C CA . HIS A 1 72 ? -13.293 -2.424 2.127 1.00 98.00 72 HIS A CA 1
ATOM 548 C C . HIS A 1 72 ? -13.227 -3.867 1.599 1.00 98.00 72 HIS A C 1
ATOM 550 O O . HIS A 1 72 ? -13.983 -4.723 2.055 1.00 98.00 72 HIS A O 1
ATOM 556 N N . SER A 1 73 ? -12.304 -4.165 0.675 1.00 97.19 73 SER A N 1
ATOM 557 C CA . SER A 1 73 ? -12.145 -5.510 0.098 1.00 97.19 73 SER A CA 1
ATOM 558 C C . SER A 1 73 ? -11.715 -6.566 1.121 1.00 97.19 73 SER A C 1
ATOM 560 O O . SER A 1 73 ? -12.204 -7.692 1.076 1.00 97.19 73 SER A O 1
ATOM 562 N N . GLU A 1 74 ? -10.894 -6.176 2.098 1.00 96.06 74 GLU A N 1
ATOM 563 C CA . GLU A 1 74 ? -10.450 -7.028 3.209 1.00 96.06 74 GLU A CA 1
ATOM 564 C C . GLU A 1 74 ? -11.469 -7.078 4.369 1.00 96.06 74 GLU A C 1
ATOM 566 O O . GLU A 1 74 ? -11.253 -7.749 5.377 1.00 96.06 74 GLU A O 1
ATOM 571 N N . GLY A 1 75 ? -12.597 -6.361 4.262 1.00 95.44 75 GLY A N 1
ATOM 572 C CA . GLY A 1 75 ? -13.667 -6.356 5.266 1.00 95.44 75 GLY A CA 1
ATOM 573 C C . GLY A 1 75 ? -13.339 -5.612 6.566 1.00 95.44 75 GLY A C 1
ATOM 574 O O . GLY A 1 75 ? -14.030 -5.804 7.571 1.00 95.44 75 GLY A O 1
ATOM 575 N N . VAL A 1 76 ? -12.307 -4.761 6.557 1.00 94.94 76 VAL A N 1
ATOM 576 C CA . VAL A 1 76 ? -11.897 -3.931 7.702 1.00 94.94 76 VAL A CA 1
ATOM 577 C C . VAL A 1 76 ? -12.867 -2.763 7.915 1.00 94.94 76 VAL A C 1
ATOM 579 O O . VAL A 1 76 ? -13.146 -2.399 9.058 1.00 94.94 76 VAL A O 1
ATOM 582 N N . ILE A 1 77 ? -13.412 -2.200 6.830 1.00 92.88 77 ILE A N 1
ATOM 583 C CA . ILE A 1 77 ? -14.439 -1.142 6.848 1.00 92.88 77 ILE A CA 1
ATOM 584 C C . ILE A 1 77 ? -15.655 -1.539 5.998 1.00 92.88 77 ILE A C 1
ATOM 586 O O . ILE A 1 77 ? -15.555 -2.427 5.151 1.00 92.88 77 ILE A O 1
ATOM 590 N N . ARG A 1 78 ? -16.805 -0.899 6.242 1.00 89.00 78 ARG A N 1
ATOM 591 C CA . ARG A 1 78 ? -18.073 -1.090 5.520 1.00 89.00 78 ARG A CA 1
ATOM 592 C C . ARG A 1 78 ? -18.769 0.241 5.292 1.00 89.00 78 ARG A C 1
ATOM 594 O O . ARG A 1 78 ? -18.593 1.125 6.160 1.00 89.00 78 ARG A O 1
#

Organism: NCBI:txid1978158

Radius 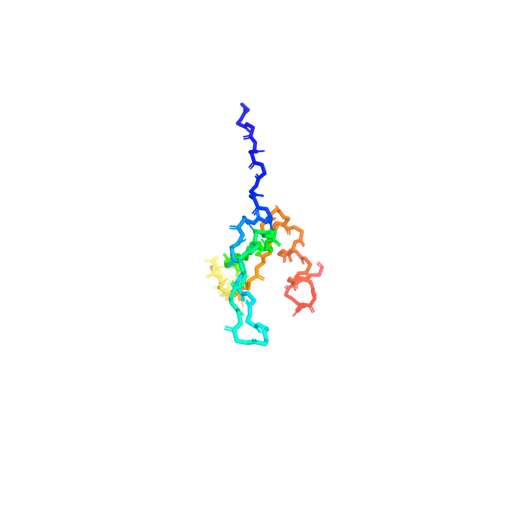of gyration: 19.87 Å; chains: 1; bounding box: 44×40×58 Å

Foldseek 3Di:
DDPPDFDDQWDWDWDWDDDPNDIDIDIDIDGDKDKDWAWDFDDDPNDTDIDTDDIDIDRGDPNVVVNVVVCVVVVVDD